Protein AF-A0AAU7ZY68-F1 (afdb_monomer)

Solvent-accessible surface area (backbone atoms only — not comparable to full-atom values): 9887 Å² total; per-residue (Å²): 133,91,45,73,67,53,41,47,76,74,66,54,53,72,70,48,56,54,51,44,53,64,69,71,56,87,69,102,63,95,77,90,77,64,68,63,59,57,52,51,48,48,51,59,56,42,60,72,71,47,72,61,76,90,85,64,90,47,75,32,42,33,38,43,77,62,88,74,82,52,79,30,73,41,67,33,38,93,90,42,72,44,81,43,76,61,64,54,65,46,72,42,44,50,87,46,53,43,76,78,80,62,91,93,64,99,49,41,22,66,91,42,68,40,73,46,86,79,67,26,33,36,35,57,77,49,74,45,73,38,82,94,71,82,42,78,59,42,37,35,29,42,75,79,45,69,85,71,89,77,87,78,84,72,79,131

Structure (mmCIF, N/CA/C/O backbone):
data_AF-A0AAU7ZY68-F1
#
_entry.id   AF-A0AAU7ZY68-F1
#
loop_
_atom_site.group_PDB
_atom_site.id
_atom_site.type_symbol
_atom_site.label_atom_id
_atom_site.label_alt_id
_atom_site.label_comp_id
_atom_site.label_asym_id
_atom_site.label_entity_id
_atom_site.label_seq_id
_atom_site.pdbx_PDB_ins_code
_atom_site.Cartn_x
_atom_site.Cartn_y
_atom_site.Cartn_z
_atom_site.occupancy
_atom_site.B_iso_or_equiv
_atom_site.auth_seq_id
_atom_site.auth_comp_id
_atom_site.auth_asym_id
_atom_site.auth_atom_id
_atom_site.pdbx_PDB_model_num
ATOM 1 N N . MET A 1 1 ? -6.352 -3.491 -27.399 1.00 68.00 1 MET A N 1
ATOM 2 C CA . MET A 1 1 ? -5.620 -3.027 -28.598 1.00 68.00 1 MET A CA 1
ATOM 3 C C . MET A 1 1 ? -4.204 -2.579 -28.240 1.00 68.00 1 MET A C 1
ATOM 5 O O . MET A 1 1 ? -3.992 -2.153 -27.104 1.00 68.00 1 MET A O 1
ATOM 9 N N . LEU A 1 2 ? -3.262 -2.723 -29.181 1.00 83.62 2 LEU A N 1
ATOM 10 C CA . LEU A 1 2 ? -1.820 -2.446 -29.043 1.00 83.62 2 LEU A CA 1
ATOM 11 C C . LEU A 1 2 ? -1.364 -1.326 -30.003 1.00 83.62 2 LEU A C 1
ATOM 13 O O . LEU A 1 2 ? -0.359 -1.448 -30.690 1.00 83.62 2 LEU A O 1
ATOM 17 N N . THR A 1 3 ? -2.106 -0.220 -30.070 1.00 93.31 3 THR A N 1
ATOM 18 C CA . THR A 1 3 ? -1.683 0.977 -30.820 1.00 93.31 3 THR A CA 1
ATOM 19 C C . THR A 1 3 ? -0.851 1.912 -29.947 1.00 93.31 3 THR A C 1
ATOM 21 O O . THR A 1 3 ? -1.020 1.939 -28.724 1.00 93.31 3 THR A O 1
ATOM 24 N N . ILE A 1 4 ? -0.001 2.743 -30.559 1.00 90.44 4 ILE A N 1
ATOM 25 C CA . ILE A 1 4 ? 0.825 3.737 -29.845 1.00 90.44 4 ILE A CA 1
ATOM 26 C C . ILE A 1 4 ? -0.048 4.677 -28.998 1.00 90.44 4 ILE A C 1
ATOM 28 O O . ILE A 1 4 ? 0.265 4.934 -27.835 1.00 90.44 4 ILE A O 1
ATOM 32 N N . ILE A 1 5 ? -1.188 5.116 -29.540 1.00 92.88 5 ILE A N 1
ATOM 33 C CA . ILE A 1 5 ? -2.166 5.953 -28.828 1.00 92.88 5 ILE A CA 1
ATOM 34 C C . ILE A 1 5 ? -2.705 5.218 -27.594 1.00 92.88 5 ILE A C 1
ATOM 36 O O . ILE A 1 5 ? -2.703 5.767 -26.493 1.00 92.88 5 ILE A O 1
ATOM 40 N N . SER A 1 6 ? -3.096 3.947 -27.739 1.00 93.00 6 SER A N 1
ATOM 41 C CA . SER A 1 6 ? -3.606 3.157 -26.612 1.00 93.00 6 SER A CA 1
ATOM 42 C C . SER A 1 6 ? -2.558 2.945 -25.513 1.00 93.00 6 SER A C 1
ATOM 44 O O . SER A 1 6 ? -2.894 2.957 -24.330 1.00 93.00 6 SER A O 1
ATOM 46 N N . LEU A 1 7 ? -1.280 2.796 -25.880 1.00 91.31 7 LEU A N 1
ATOM 47 C CA . LEU A 1 7 ? -0.177 2.681 -24.925 1.00 91.31 7 LEU A CA 1
ATOM 48 C C . LEU A 1 7 ? 0.051 4.006 -24.190 1.00 91.31 7 LEU A C 1
ATOM 50 O O . LEU A 1 7 ? 0.224 4.008 -22.972 1.00 91.31 7 LEU A O 1
ATOM 54 N N . LYS A 1 8 ? -0.039 5.140 -24.888 1.00 90.00 8 LYS A N 1
ATOM 55 C CA . LYS A 1 8 ? 0.022 6.461 -24.252 1.00 90.00 8 LYS A CA 1
ATOM 56 C C . LYS A 1 8 ? -1.124 6.651 -23.251 1.00 90.00 8 LYS A C 1
ATOM 58 O O . LYS A 1 8 ? -0.861 7.030 -22.113 1.00 90.00 8 LYS A O 1
ATOM 63 N N . ASN A 1 9 ? -2.357 6.296 -23.622 1.00 91.75 9 ASN A N 1
ATOM 64 C CA . ASN A 1 9 ? -3.531 6.405 -22.743 1.00 91.75 9 ASN A CA 1
ATOM 65 C C . ASN A 1 9 ? -3.449 5.475 -21.519 1.00 91.75 9 ASN A C 1
ATOM 67 O O . ASN A 1 9 ? -3.928 5.820 -20.446 1.00 91.75 9 ASN A O 1
ATOM 71 N N . LYS A 1 10 ? -2.773 4.326 -21.642 1.00 88.88 10 LYS A N 1
ATOM 72 C CA . LYS A 1 10 ? -2.454 3.426 -20.516 1.00 88.88 10 LYS A CA 1
ATOM 73 C C . LYS A 1 10 ? -1.318 3.938 -19.612 1.00 88.88 10 LYS A C 1
ATOM 75 O O . LYS A 1 10 ? -0.958 3.280 -18.637 1.00 88.88 10 LYS A O 1
ATOM 80 N N . GLY A 1 11 ? -0.714 5.083 -19.932 1.00 88.88 11 GLY A N 1
ATOM 81 C CA . GLY A 1 11 ? 0.357 5.694 -19.146 1.00 88.88 11 GLY A CA 1
ATOM 82 C C . GLY A 1 11 ? 1.762 5.173 -19.461 1.00 88.88 11 GLY A C 1
ATOM 83 O O . GLY A 1 11 ? 2.674 5.356 -18.653 1.00 88.88 11 GLY A O 1
ATOM 84 N N . TYR A 1 12 ? 1.982 4.515 -20.607 1.00 90.38 12 TYR A N 1
ATOM 85 C CA . TYR A 1 12 ? 3.338 4.139 -21.020 1.00 90.38 12 TYR A CA 1
ATOM 86 C C . TYR A 1 12 ? 4.127 5.388 -21.431 1.00 90.38 12 TYR A C 1
ATOM 88 O O . TYR A 1 12 ? 3.775 6.094 -22.374 1.00 90.38 12 TYR A O 1
ATOM 96 N N . SER A 1 13 ? 5.237 5.651 -20.739 1.00 89.81 13 SER A N 1
ATOM 97 C CA . SER A 1 13 ? 6.170 6.714 -21.128 1.00 89.81 13 SER A CA 1
ATOM 98 C C . SER A 1 13 ? 7.007 6.324 -22.354 1.00 89.81 13 SER A C 1
ATOM 100 O O . SER A 1 13 ? 7.395 5.164 -22.506 1.00 89.81 13 SER A O 1
ATOM 102 N N . LYS A 1 14 ? 7.374 7.314 -23.180 1.00 91.19 14 LYS A N 1
ATOM 103 C CA . LYS A 1 14 ? 8.240 7.142 -24.366 1.00 91.19 14 LYS A CA 1
ATOM 104 C C . LYS A 1 14 ? 9.550 6.403 -24.038 1.00 91.19 14 LYS A C 1
ATOM 106 O O . LYS A 1 14 ? 9.983 5.532 -24.786 1.00 91.19 14 LYS A O 1
ATOM 111 N N . ASN A 1 15 ? 10.128 6.660 -22.862 1.00 91.19 15 ASN A N 1
ATOM 112 C CA . ASN A 1 15 ? 11.365 6.009 -22.416 1.00 91.19 15 ASN A CA 1
ATOM 113 C C . ASN A 1 15 ? 11.217 4.492 -22.213 1.00 91.19 15 ASN A C 1
ATOM 115 O O . ASN A 1 15 ? 12.204 3.774 -22.343 1.00 91.19 15 ASN A O 1
ATOM 119 N N . ILE A 1 16 ? 10.020 3.993 -21.882 1.00 92.94 16 ILE A N 1
ATOM 120 C CA . ILE A 1 16 ? 9.771 2.551 -21.710 1.00 92.94 16 ILE A CA 1
ATOM 121 C C . ILE A 1 16 ? 9.812 1.853 -23.068 1.00 92.94 16 ILE A C 1
ATOM 123 O O . ILE A 1 16 ? 10.443 0.808 -23.184 1.00 92.94 16 ILE A O 1
ATOM 127 N N . LEU A 1 17 ? 9.206 2.458 -24.094 1.00 90.75 17 LEU A N 1
ATOM 128 C CA . LEU A 1 17 ? 9.198 1.935 -25.462 1.00 90.75 17 LEU A CA 1
ATOM 129 C C . LEU A 1 17 ? 10.615 1.856 -26.037 1.00 90.75 17 LEU A C 1
ATOM 131 O O . LEU A 1 17 ? 11.014 0.813 -26.542 1.00 90.75 17 LEU A O 1
ATOM 135 N N . PHE A 1 18 ? 11.423 2.905 -25.870 1.00 91.62 18 PHE A N 1
ATOM 136 C CA . PHE A 1 18 ? 12.820 2.852 -26.308 1.00 91.62 18 PHE A CA 1
ATOM 137 C C . PHE A 1 18 ? 13.650 1.829 -25.539 1.00 91.62 18 PHE A C 1
ATOM 139 O O . PHE A 1 18 ? 14.477 1.146 -26.136 1.00 91.62 18 PHE A O 1
ATOM 146 N N . LYS A 1 19 ? 13.441 1.695 -24.224 1.00 92.38 19 LYS A N 1
ATOM 147 C CA . LYS A 1 19 ? 14.106 0.647 -23.436 1.00 92.38 19 LYS A CA 1
ATOM 148 C C . LYS A 1 19 ? 13.702 -0.749 -23.897 1.00 92.38 19 LYS A C 1
ATOM 150 O O . LYS A 1 19 ? 14.552 -1.626 -23.933 1.00 92.38 19 LYS A O 1
ATOM 155 N N . PHE A 1 20 ? 12.441 -0.936 -24.270 1.00 92.00 20 PHE A N 1
ATOM 156 C CA . PHE A 1 20 ? 11.943 -2.196 -24.807 1.00 92.00 20 PHE A CA 1
ATOM 157 C C . PHE A 1 20 ? 12.619 -2.541 -26.136 1.00 92.00 20 PHE A C 1
ATOM 159 O O . PHE A 1 20 ? 13.190 -3.620 -26.245 1.00 92.00 20 PHE A O 1
ATOM 166 N N . ILE A 1 21 ? 12.667 -1.599 -27.086 1.00 90.44 21 ILE A N 1
ATOM 167 C CA . ILE A 1 21 ? 13.361 -1.782 -28.374 1.00 90.44 21 ILE A CA 1
ATOM 168 C C . ILE A 1 21 ? 14.846 -2.108 -28.153 1.00 90.44 21 ILE A C 1
ATOM 170 O O . ILE A 1 21 ? 15.363 -3.060 -28.729 1.00 90.44 21 ILE A O 1
ATOM 174 N N . LYS A 1 22 ? 15.523 -1.378 -27.254 1.00 91.19 22 LYS A N 1
ATOM 175 C CA . LYS A 1 22 ? 16.927 -1.646 -26.899 1.00 91.19 22 LYS A CA 1
ATOM 176 C C . LYS A 1 22 ? 17.138 -3.029 -26.276 1.00 91.19 22 LYS A C 1
ATOM 178 O O . LYS A 1 22 ? 18.187 -3.619 -26.487 1.00 91.19 22 LYS A O 1
ATOM 183 N N . GLN A 1 23 ? 16.178 -3.526 -25.495 1.00 90.06 23 GLN A N 1
ATOM 184 C CA . GLN A 1 23 ? 16.296 -4.810 -24.804 1.00 90.06 23 GLN A CA 1
ATOM 185 C C . GLN A 1 23 ? 16.013 -6.010 -25.716 1.00 90.06 23 GLN A C 1
ATOM 187 O O . GLN A 1 23 ? 16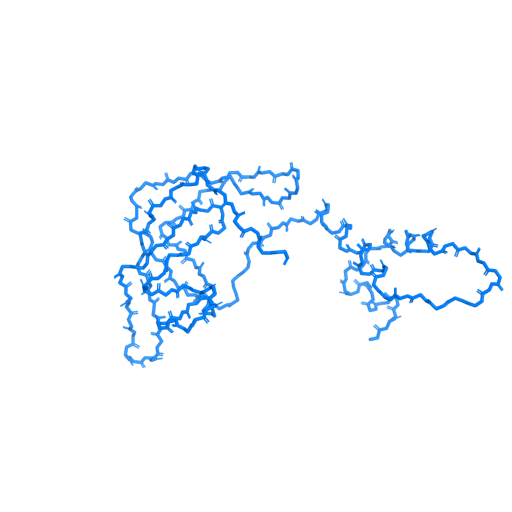.609 -7.062 -25.519 1.00 90.06 23 GLN A O 1
ATOM 192 N N . ILE A 1 24 ? 15.111 -5.866 -26.689 1.00 90.31 24 ILE A N 1
ATOM 193 C CA . ILE A 1 24 ? 14.854 -6.904 -27.698 1.00 90.31 24 ILE A CA 1
ATOM 194 C C . ILE A 1 24 ? 16.082 -7.087 -28.597 1.00 90.31 24 ILE A C 1
ATOM 196 O O . ILE A 1 24 ? 16.409 -8.210 -28.971 1.00 90.31 24 ILE A O 1
ATOM 200 N N . GLY A 1 25 ? 16.763 -5.982 -28.915 1.00 85.88 25 GLY A N 1
ATOM 201 C CA . GLY A 1 25 ? 17.836 -5.972 -29.900 1.00 85.88 25 GLY A CA 1
ATOM 202 C C . GLY A 1 25 ? 17.304 -6.121 -31.327 1.00 85.88 25 GLY A C 1
ATOM 203 O O . GLY A 1 25 ? 16.110 -6.304 -31.558 1.00 85.88 25 GLY A O 1
ATOM 204 N N . PHE A 1 26 ? 18.200 -6.022 -32.304 1.00 85.38 26 PHE A N 1
ATOM 205 C CA . PHE A 1 26 ? 17.872 -6.264 -33.706 1.00 85.38 26 PHE A CA 1
ATOM 206 C C . PHE A 1 26 ? 18.548 -7.552 -34.163 1.00 85.38 26 PHE A C 1
ATOM 208 O O . PHE A 1 26 ? 19.745 -7.739 -33.964 1.00 85.38 26 PHE A O 1
ATOM 215 N N . SER A 1 27 ? 17.776 -8.443 -34.779 1.00 86.81 27 SER A N 1
ATOM 216 C CA . SER A 1 27 ? 18.285 -9.669 -35.389 1.00 86.81 27 SER A CA 1
ATOM 217 C C . SER A 1 27 ? 17.564 -9.909 -36.712 1.00 86.81 27 SER A C 1
ATOM 219 O O . SER A 1 27 ? 16.412 -9.511 -36.863 1.00 86.81 27 SER A O 1
ATOM 221 N N . LYS A 1 28 ? 18.222 -10.575 -37.665 1.00 91.75 28 LYS A N 1
ATOM 222 C CA . LYS A 1 28 ? 17.618 -10.952 -38.957 1.00 91.75 28 LYS A CA 1
ATOM 223 C C . LYS A 1 28 ? 16.673 -12.163 -38.853 1.00 91.75 28 LYS A C 1
ATOM 225 O O . LYS A 1 28 ? 16.250 -12.696 -39.870 1.00 91.75 28 LYS A O 1
ATOM 230 N N . ARG A 1 29 ? 16.399 -12.648 -37.637 1.00 90.62 29 ARG A N 1
ATOM 231 C CA 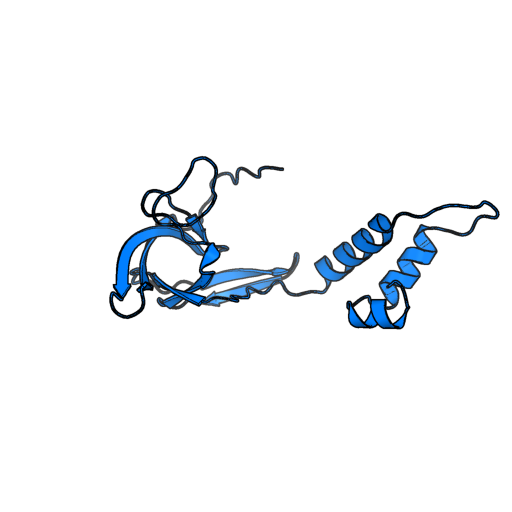. ARG A 1 29 ? 15.572 -13.831 -37.373 1.00 90.62 29 ARG A CA 1
ATOM 232 C C . ARG A 1 29 ? 14.190 -13.400 -36.899 1.00 90.62 29 ARG A C 1
ATOM 234 O O . ARG A 1 29 ? 14.058 -12.415 -36.175 1.00 90.62 29 ARG A O 1
ATOM 241 N N . ASN A 1 30 ? 13.179 -14.186 -37.249 1.00 87.81 30 ASN A N 1
ATOM 242 C CA . ASN A 1 30 ? 11.826 -13.983 -36.748 1.00 87.81 30 ASN A CA 1
ATOM 243 C C . ASN A 1 30 ? 11.770 -14.385 -35.271 1.00 87.81 30 ASN A C 1
ATOM 245 O O . ASN A 1 30 ? 12.065 -15.526 -34.919 1.00 87.81 30 ASN A O 1
ATOM 249 N N . VAL A 1 31 ? 11.407 -13.436 -34.408 1.00 86.06 31 VAL A N 1
ATOM 250 C CA . VAL A 1 31 ? 11.307 -13.646 -32.962 1.00 86.06 31 VAL A CA 1
ATOM 251 C C . VAL A 1 31 ? 9.961 -13.129 -32.478 1.00 86.06 31 VAL A C 1
ATOM 253 O O . VAL A 1 31 ? 9.633 -11.956 -32.653 1.00 86.06 31 VAL A O 1
ATOM 256 N N . ASN A 1 32 ? 9.206 -13.996 -31.809 1.00 89.38 32 ASN A N 1
ATOM 257 C CA . ASN A 1 32 ? 7.982 -13.606 -31.121 1.00 89.38 32 ASN A CA 1
ATOM 258 C C . ASN A 1 32 ? 8.319 -13.169 -29.696 1.00 89.38 32 ASN A C 1
ATOM 260 O O . ASN A 1 32 ? 8.929 -13.912 -28.928 1.00 89.38 32 ASN A O 1
ATOM 264 N N . ILE A 1 33 ? 7.922 -11.948 -29.338 1.00 88.12 33 ILE A N 1
ATOM 265 C CA . ILE A 1 33 ? 8.265 -11.346 -28.048 1.00 88.12 33 ILE A CA 1
ATOM 266 C C . ILE A 1 33 ? 7.026 -11.293 -27.165 1.00 88.12 33 ILE A C 1
ATOM 268 O O . ILE A 1 33 ? 5.999 -10.718 -27.524 1.00 88.12 33 ILE A O 1
ATOM 272 N N . ASN A 1 34 ? 7.153 -11.843 -25.961 1.00 89.94 34 ASN A N 1
ATOM 273 C CA . ASN A 1 34 ? 6.071 -11.843 -24.990 1.00 89.94 34 ASN A CA 1
ATOM 274 C C . ASN A 1 34 ? 5.816 -10.442 -24.413 1.00 89.94 34 ASN A C 1
ATOM 276 O O . ASN A 1 34 ? 6.728 -9.740 -23.969 1.00 89.94 34 ASN A O 1
ATOM 280 N N . LEU A 1 35 ? 4.534 -10.088 -24.289 1.00 89.44 35 LEU A N 1
ATOM 281 C CA . LEU A 1 35 ? 4.053 -8.861 -23.631 1.00 89.44 35 LEU A CA 1
ATOM 282 C C . LEU A 1 35 ? 4.528 -8.711 -22.175 1.00 89.44 35 LEU A C 1
ATOM 284 O O . LEU A 1 35 ? 4.545 -7.603 -21.632 1.00 89.44 35 LEU A O 1
ATOM 288 N N . SER A 1 36 ? 4.939 -9.807 -21.536 1.00 91.44 36 SER A N 1
ATOM 289 C CA . SER A 1 36 ? 5.509 -9.809 -20.188 1.00 91.44 36 SER A CA 1
ATOM 290 C C . SER A 1 36 ? 6.754 -8.922 -20.074 1.00 91.44 36 SER A C 1
ATOM 292 O O . SER A 1 36 ? 6.891 -8.209 -19.080 1.00 91.44 36 SER A O 1
ATOM 294 N N . LEU A 1 37 ? 7.616 -8.881 -21.098 1.00 91.00 37 LEU A N 1
ATOM 295 C CA . LEU A 1 37 ? 8.804 -8.018 -21.129 1.00 91.00 37 LEU A CA 1
ATOM 296 C C . LEU A 1 37 ? 8.425 -6.536 -21.046 1.00 91.00 37 LEU A C 1
ATOM 298 O O . LEU A 1 37 ? 8.940 -5.803 -20.196 1.00 91.00 37 LEU A O 1
ATOM 302 N N . LEU A 1 38 ? 7.468 -6.113 -21.874 1.00 91.31 38 LEU A N 1
ATOM 303 C CA . LEU A 1 38 ? 6.975 -4.737 -21.893 1.00 91.31 38 LEU A CA 1
ATOM 304 C C . LEU A 1 38 ? 6.326 -4.361 -20.550 1.00 91.31 38 LEU A C 1
ATOM 306 O O . LEU A 1 38 ? 6.597 -3.292 -19.998 1.00 91.31 38 LEU A O 1
ATOM 310 N N . ASN A 1 39 ? 5.519 -5.262 -19.983 1.00 91.31 39 ASN A N 1
ATOM 311 C CA . ASN A 1 39 ? 4.872 -5.060 -18.685 1.00 91.31 39 ASN A CA 1
ATOM 312 C C . ASN A 1 39 ? 5.882 -4.963 -17.536 1.00 91.31 39 ASN A C 1
ATOM 314 O O . ASN A 1 39 ? 5.717 -4.146 -16.628 1.00 91.31 39 ASN A O 1
ATOM 318 N N . ASN A 1 40 ? 6.951 -5.755 -17.578 1.00 93.06 40 ASN A N 1
ATOM 319 C CA . ASN A 1 40 ? 8.003 -5.718 -16.568 1.00 93.06 40 ASN A CA 1
ATOM 320 C C . ASN A 1 40 ? 8.785 -4.401 -16.618 1.00 93.06 40 ASN A C 1
ATOM 322 O O . ASN A 1 40 ? 9.050 -3.804 -15.572 1.00 93.06 40 ASN A O 1
ATOM 326 N N . LEU A 1 41 ? 9.111 -3.905 -17.815 1.00 91.88 41 LEU A N 1
ATOM 327 C CA . LEU A 1 41 ? 9.738 -2.592 -17.983 1.00 91.88 41 LEU A CA 1
ATOM 328 C C . LEU A 1 41 ? 8.836 -1.455 -17.493 1.00 91.88 41 LEU A C 1
ATOM 330 O O . LEU A 1 41 ? 9.308 -0.542 -16.809 1.00 91.88 41 LEU A O 1
ATOM 334 N N . TYR A 1 42 ? 7.539 -1.538 -17.791 1.00 92.12 42 TYR A N 1
ATOM 335 C CA . TYR A 1 42 ? 6.542 -0.588 -17.310 1.00 92.12 42 TYR A CA 1
ATOM 336 C C . TYR A 1 42 ? 6.500 -0.545 -15.779 1.00 92.12 42 TYR A C 1
ATOM 338 O O . TYR A 1 42 ? 6.752 0.516 -15.199 1.00 92.12 42 TYR A O 1
ATOM 346 N N . LYS A 1 43 ? 6.325 -1.700 -15.120 1.00 90.00 43 LYS A N 1
ATOM 347 C CA . LYS A 1 43 ? 6.333 -1.821 -13.651 1.00 90.00 43 LYS A CA 1
ATOM 348 C C . LYS A 1 43 ? 7.605 -1.241 -13.033 1.00 90.00 43 LYS A C 1
ATOM 350 O O . LYS A 1 43 ? 7.517 -0.398 -12.149 1.00 90.00 43 LYS A O 1
ATOM 355 N N . LYS A 1 44 ? 8.786 -1.608 -13.548 1.00 89.38 44 LYS A N 1
ATOM 356 C CA . LYS A 1 44 ? 10.078 -1.093 -13.051 1.00 89.38 44 LYS A CA 1
ATOM 357 C C . LYS A 1 44 ? 10.177 0.431 -13.143 1.00 89.38 44 LYS A C 1
ATOM 359 O O . LYS A 1 44 ? 10.703 1.069 -12.236 1.00 89.38 44 LYS A O 1
ATOM 364 N N . SER A 1 45 ? 9.695 1.021 -14.236 1.00 89.56 45 SER A N 1
ATOM 365 C CA . SER A 1 45 ? 9.761 2.473 -14.434 1.00 89.56 45 SER A CA 1
ATOM 366 C C . SER A 1 45 ? 8.828 3.249 -13.49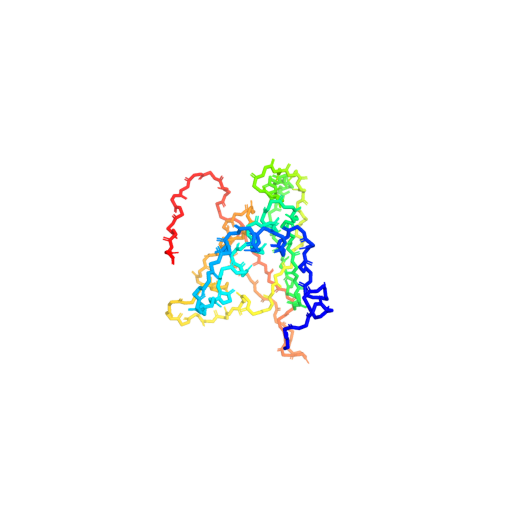5 1.00 89.56 45 SER A C 1
ATOM 368 O O . SER A 1 45 ? 9.199 4.311 -12.993 1.00 89.56 45 SER A O 1
ATOM 370 N N . ILE A 1 46 ? 7.644 2.695 -13.231 1.00 87.44 46 ILE A N 1
ATOM 371 C CA . ILE A 1 46 ? 6.610 3.271 -12.365 1.00 87.44 46 ILE A CA 1
ATOM 372 C C . ILE A 1 46 ? 6.993 3.136 -10.908 1.00 87.44 46 ILE A C 1
ATOM 374 O O . ILE A 1 46 ? 6.892 4.106 -10.170 1.00 87.44 46 ILE A O 1
ATOM 378 N N . ASP A 1 47 ? 7.534 1.988 -10.517 1.00 85.69 47 ASP A N 1
ATOM 379 C CA . ASP A 1 47 ? 8.049 1.737 -9.174 1.00 85.69 47 ASP A CA 1
ATOM 380 C C . ASP A 1 47 ? 9.038 2.802 -8.690 1.00 85.69 47 ASP A C 1
ATOM 382 O O . ASP A 1 47 ? 9.164 3.023 -7.491 1.00 85.69 47 ASP A O 1
ATOM 386 N N . ILE A 1 48 ? 9.791 3.413 -9.606 1.00 84.38 48 ILE A N 1
ATOM 387 C CA . ILE A 1 48 ? 10.801 4.425 -9.282 1.00 84.38 48 ILE A CA 1
ATOM 388 C C . ILE A 1 48 ? 10.184 5.824 -9.259 1.00 84.38 48 ILE A C 1
ATOM 390 O O . ILE A 1 48 ? 10.552 6.638 -8.416 1.00 84.38 48 ILE A O 1
ATOM 394 N N . LYS A 1 49 ? 9.258 6.126 -10.173 1.00 83.25 49 LYS A N 1
ATOM 395 C CA . LYS A 1 49 ? 8.715 7.481 -10.352 1.00 83.25 49 LYS A CA 1
ATOM 396 C C . LYS A 1 49 ? 7.458 7.746 -9.528 1.00 83.25 49 LYS A C 1
ATOM 398 O O . LYS A 1 49 ? 7.289 8.847 -9.012 1.00 83.25 49 LYS A O 1
ATOM 403 N N . CYS A 1 50 ? 6.570 6.765 -9.430 1.00 85.12 50 CYS A N 1
ATOM 404 C CA . CYS A 1 50 ? 5.235 6.956 -8.890 1.00 85.12 50 CYS A CA 1
ATOM 405 C C . CYS A 1 50 ? 5.224 6.960 -7.363 1.00 85.12 50 CYS A C 1
ATOM 407 O O . CYS A 1 50 ? 5.960 6.245 -6.684 1.00 85.12 50 CYS A O 1
ATOM 409 N N . LEU A 1 51 ? 4.340 7.798 -6.831 1.00 84.62 51 LEU A N 1
ATOM 410 C CA . LEU A 1 51 ? 4.051 7.880 -5.413 1.00 84.62 51 LEU A CA 1
ATOM 411 C C . LEU A 1 51 ? 2.995 6.822 -5.074 1.00 84.62 51 LEU A C 1
ATOM 413 O O . LEU A 1 51 ? 1.932 6.770 -5.685 1.00 84.62 51 LEU A O 1
ATOM 417 N N . ILE A 1 52 ? 3.283 5.985 -4.086 1.00 80.81 52 ILE A N 1
ATOM 418 C CA . ILE A 1 52 ? 2.321 5.062 -3.496 1.00 80.81 52 ILE A CA 1
ATOM 419 C C . ILE A 1 52 ? 1.315 5.911 -2.729 1.00 80.81 52 ILE A C 1
ATOM 421 O O . ILE A 1 52 ? 1.665 6.573 -1.753 1.00 80.81 52 ILE A O 1
ATOM 425 N N . VAL A 1 53 ? 0.066 5.870 -3.167 1.00 82.38 53 VAL A N 1
ATOM 426 C CA . VAL A 1 53 ? -1.071 6.492 -2.491 1.00 82.38 53 VAL A CA 1
ATOM 427 C C . VAL A 1 53 ? -2.047 5.407 -2.046 1.00 82.38 53 VAL A C 1
ATOM 429 O O . VAL A 1 53 ? -2.036 4.291 -2.564 1.00 82.38 53 VAL A O 1
ATOM 432 N N . MET A 1 54 ? -2.858 5.706 -1.033 1.00 81.56 54 MET A N 1
ATOM 433 C CA . MET A 1 54 ? -3.959 4.837 -0.617 1.00 81.56 54 MET A CA 1
ATOM 434 C C . MET A 1 54 ? -5.261 5.450 -1.111 1.00 81.56 54 MET A C 1
ATOM 436 O O . MET A 1 54 ? -5.575 6.579 -0.745 1.00 81.56 54 MET A O 1
ATOM 440 N N . VAL A 1 55 ? -5.992 4.694 -1.922 1.00 84.69 55 VAL A N 1
ATOM 441 C CA . VAL A 1 55 ? -7.313 5.057 -2.437 1.00 84.69 55 VAL A CA 1
ATOM 442 C C . VAL A 1 55 ? -8.332 4.098 -1.833 1.00 84.69 55 VAL A C 1
ATOM 444 O O . VAL A 1 55 ? -8.016 2.935 -1.571 1.00 84.69 55 VAL A O 1
ATOM 447 N N . ILE A 1 56 ? -9.513 4.625 -1.526 1.00 85.75 56 ILE A N 1
ATOM 448 C CA . ILE A 1 56 ? -10.622 3.893 -0.922 1.00 85.75 56 ILE A CA 1
ATOM 449 C C . ILE A 1 56 ? -11.824 4.128 -1.825 1.00 85.75 56 ILE A C 1
ATOM 451 O O . ILE A 1 56 ? -12.307 5.257 -1.891 1.00 85.75 56 ILE A O 1
ATOM 455 N N . ASP A 1 57 ? -12.278 3.082 -2.505 1.00 85.94 57 ASP A N 1
ATOM 456 C CA . ASP A 1 57 ? -13.359 3.180 -3.490 1.00 85.94 57 ASP A CA 1
ATOM 457 C C . ASP A 1 57 ? -14.724 3.152 -2.790 1.00 85.94 57 ASP A C 1
ATOM 459 O O . ASP A 1 57 ? -15.573 4.013 -3.005 1.00 85.94 57 ASP A O 1
ATOM 463 N N . GLU A 1 58 ? -14.908 2.204 -1.863 1.00 86.44 58 GLU A N 1
ATOM 464 C CA . GLU A 1 58 ? -16.123 2.075 -1.055 1.00 86.44 58 GLU A CA 1
ATOM 465 C C . GLU A 1 58 ? -15.830 2.334 0.427 1.00 86.44 58 GLU A C 1
ATOM 467 O O . GLU A 1 58 ? -15.454 1.408 1.157 1.00 86.44 58 GLU A O 1
ATOM 472 N N . PRO A 1 59 ? -16.002 3.576 0.914 1.00 88.50 59 PRO A N 1
ATOM 473 C CA . PRO A 1 59 ? -15.576 3.945 2.254 1.00 88.50 59 PRO A CA 1
ATOM 474 C C . PRO A 1 59 ? -16.479 3.355 3.344 1.00 88.50 59 PRO A C 1
ATOM 476 O O . PRO A 1 59 ? -17.644 3.718 3.499 1.00 88.50 59 PRO A O 1
ATOM 479 N N . LEU A 1 60 ? -15.891 2.520 4.198 1.00 85.69 60 LEU A N 1
ATOM 480 C CA . LEU A 1 60 ? -16.418 2.134 5.505 1.00 85.69 60 LEU A CA 1
ATOM 481 C C . LEU A 1 60 ? -15.701 2.905 6.609 1.00 85.69 60 LEU A C 1
ATOM 483 O O . LEU A 1 60 ? -14.473 2.894 6.715 1.00 85.69 60 LEU A O 1
ATOM 487 N N . LYS A 1 61 ? -16.477 3.553 7.477 1.00 88.56 61 LYS A N 1
ATOM 488 C CA . LYS A 1 61 ? -15.944 4.406 8.540 1.00 88.56 61 LYS A CA 1
ATOM 489 C C . LYS A 1 61 ? -15.498 3.592 9.754 1.00 88.56 61 LYS A C 1
ATOM 491 O O . LYS A 1 61 ? -16.306 2.914 10.395 1.00 88.56 61 LYS A O 1
ATOM 496 N N . ILE A 1 62 ? -14.232 3.753 10.132 1.00 87.69 62 ILE A N 1
ATOM 497 C CA . ILE A 1 62 ? -13.642 3.200 11.353 1.00 87.69 62 ILE A CA 1
ATOM 498 C C . ILE A 1 62 ? -13.303 4.325 12.325 1.00 87.69 62 ILE A C 1
ATOM 500 O O . ILE A 1 62 ? -12.740 5.356 11.954 1.00 87.69 62 ILE A O 1
ATOM 504 N N . ILE A 1 63 ? -13.618 4.108 13.597 1.00 88.62 63 ILE A N 1
ATOM 505 C CA . ILE A 1 63 ? -13.239 4.985 14.699 1.00 88.62 63 ILE A CA 1
ATOM 506 C C . ILE A 1 63 ? -12.256 4.228 15.584 1.00 88.62 63 ILE A C 1
ATOM 508 O O . ILE A 1 63 ? -12.576 3.180 16.143 1.00 88.62 63 ILE A O 1
ATOM 512 N N . ILE A 1 64 ? -11.044 4.763 15.698 1.00 86.12 64 ILE A N 1
ATOM 513 C CA . ILE A 1 64 ? -10.023 4.245 16.600 1.00 86.12 64 ILE A CA 1
ATOM 514 C C . ILE A 1 64 ? -10.167 4.969 17.937 1.00 86.12 64 ILE A C 1
ATOM 516 O O . ILE A 1 64 ? -9.903 6.167 18.028 1.00 86.12 64 ILE A O 1
ATOM 520 N N . ASN A 1 65 ? -10.522 4.230 18.988 1.00 83.00 65 ASN A N 1
ATOM 521 C CA . ASN A 1 65 ? -10.734 4.775 20.337 1.00 83.00 65 ASN A CA 1
ATOM 522 C C . ASN A 1 65 ? -9.429 5.091 21.094 1.00 83.00 65 ASN A C 1
ATOM 524 O O . ASN A 1 65 ? -9.424 5.186 22.316 1.00 83.00 65 ASN A O 1
ATOM 528 N N . ASN A 1 66 ? -8.299 5.230 20.401 1.00 73.25 66 ASN A N 1
ATOM 529 C CA . ASN A 1 66 ? -7.032 5.519 21.061 1.00 73.25 66 ASN A CA 1
ATOM 530 C C . ASN A 1 66 ? -6.837 7.036 21.211 1.00 73.25 66 ASN A C 1
ATOM 532 O O . ASN A 1 66 ? -7.003 7.784 20.247 1.00 73.25 66 ASN A O 1
ATOM 536 N N . ASN A 1 67 ? -6.494 7.490 22.416 1.00 56.44 67 ASN A N 1
ATOM 537 C CA . ASN A 1 67 ? -6.432 8.915 22.759 1.00 56.44 67 ASN A CA 1
ATOM 538 C C . ASN A 1 67 ? -5.123 9.606 22.355 1.00 56.44 67 ASN A C 1
ATOM 540 O O . ASN A 1 67 ? -5.051 10.827 22.415 1.00 56.44 67 ASN A O 1
ATOM 544 N N . LYS A 1 68 ? -4.113 8.862 21.891 1.00 63.34 68 LYS A N 1
ATOM 545 C CA . LYS A 1 68 ? -2.816 9.435 21.503 1.00 63.34 68 LYS A CA 1
ATOM 546 C C . LYS A 1 68 ? -2.742 9.673 19.992 1.00 63.34 68 LYS A C 1
ATOM 548 O O . LYS A 1 68 ? -2.778 8.718 19.213 1.00 63.34 68 LYS A O 1
ATOM 553 N N . ILE A 1 69 ? -2.612 10.940 19.590 1.00 59.72 69 ILE A N 1
ATOM 554 C CA . ILE A 1 69 ? -2.246 11.339 18.223 1.00 59.72 69 ILE A CA 1
ATOM 555 C C . ILE A 1 69 ? -0.810 10.863 17.979 1.00 59.72 69 ILE A C 1
ATOM 557 O O . ILE A 1 69 ? 0.062 11.064 18.821 1.00 59.72 69 ILE A O 1
ATOM 561 N N . LYS A 1 70 ? -0.564 10.183 16.855 1.00 67.19 70 LYS A N 1
ATOM 562 C CA . LYS A 1 70 ? 0.766 9.664 16.512 1.00 67.19 70 LYS A CA 1
ATOM 563 C C . LYS A 1 70 ? 1.124 9.984 15.069 1.00 67.19 70 LYS A C 1
ATOM 565 O O . LYS A 1 70 ? 0.296 9.864 14.165 1.00 67.19 70 LYS A O 1
ATOM 570 N N . TYR A 1 71 ? 2.389 10.337 14.874 1.00 68.75 71 TYR A N 1
ATOM 571 C CA . TYR A 1 71 ? 2.999 10.442 13.559 1.00 68.75 71 TYR A CA 1
ATOM 572 C C . TYR A 1 71 ? 3.343 9.052 13.037 1.00 68.75 71 TYR A C 1
ATOM 574 O O . TYR A 1 71 ? 3.878 8.209 13.760 1.00 68.75 71 TYR A O 1
ATOM 582 N N . ILE A 1 72 ? 3.038 8.821 11.767 1.00 74.56 72 ILE A N 1
ATOM 583 C CA . ILE A 1 72 ? 3.391 7.606 11.050 1.00 74.56 72 ILE A CA 1
ATOM 584 C C . ILE A 1 72 ? 4.346 7.970 9.928 1.00 74.56 72 ILE A C 1
ATOM 586 O O . ILE A 1 72 ? 4.109 8.900 9.158 1.00 74.56 72 ILE A O 1
ATOM 590 N N . ASN A 1 73 ? 5.404 7.178 9.809 1.00 76.38 73 ASN A N 1
ATOM 591 C CA . ASN A 1 73 ? 6.301 7.213 8.668 1.00 76.38 73 ASN A CA 1
ATOM 592 C C . ASN A 1 73 ? 5.624 6.519 7.477 1.00 76.38 73 ASN A C 1
ATOM 594 O O . ASN A 1 73 ? 5.619 5.288 7.371 1.00 76.38 73 ASN A O 1
ATOM 598 N N . TYR A 1 74 ? 5.032 7.318 6.591 1.00 78.88 74 TYR A N 1
ATOM 599 C CA . TYR A 1 74 ? 4.409 6.855 5.363 1.00 78.88 74 TYR A CA 1
ATOM 600 C C . TYR A 1 74 ? 5.456 6.720 4.264 1.00 78.88 74 TYR A C 1
ATOM 602 O O . TYR A 1 74 ? 5.999 7.704 3.767 1.00 78.88 74 TYR A O 1
ATOM 610 N N . LYS A 1 75 ? 5.747 5.484 3.863 1.00 78.62 75 LYS A N 1
ATOM 611 C CA . LYS A 1 75 ? 6.623 5.209 2.723 1.00 78.62 75 LYS A CA 1
ATOM 612 C C . LYS A 1 75 ? 5.852 5.496 1.435 1.00 78.62 75 LYS A C 1
ATOM 614 O O . LYS A 1 75 ? 4.999 4.696 1.057 1.00 78.62 75 LYS A O 1
ATOM 619 N N . ILE A 1 76 ? 6.139 6.638 0.810 1.00 79.69 76 ILE A N 1
ATOM 620 C CA . ILE A 1 76 ? 5.513 7.046 -0.453 1.00 79.69 76 ILE A CA 1
ATOM 621 C C . ILE A 1 76 ? 6.221 6.376 -1.631 1.00 79.69 76 ILE A C 1
ATOM 623 O O . ILE A 1 76 ? 5.596 6.074 -2.632 1.00 79.69 76 ILE A O 1
ATOM 627 N N . ASN A 1 77 ? 7.519 6.098 -1.530 1.00 80.00 77 ASN A N 1
ATOM 628 C CA . ASN A 1 77 ? 8.249 5.390 -2.579 1.00 80.00 77 ASN A CA 1
ATOM 629 C C . ASN A 1 77 ? 9.429 4.606 -1.972 1.00 80.00 77 ASN A C 1
ATOM 631 O O . ASN A 1 77 ? 9.704 4.744 -0.777 1.00 80.00 77 ASN A O 1
ATOM 635 N N . LYS A 1 78 ? 10.151 3.794 -2.760 1.00 74.50 78 LYS A N 1
ATOM 636 C CA . LYS A 1 78 ? 11.366 3.070 -2.344 1.00 74.50 78 LYS A CA 1
ATOM 637 C C . LYS A 1 78 ? 12.340 3.976 -1.582 1.00 74.50 78 LYS A C 1
ATOM 639 O O . LYS A 1 78 ? 12.847 3.538 -0.553 1.00 74.50 78 LYS A O 1
ATOM 644 N N . HIS A 1 79 ? 12.467 5.237 -2.003 1.00 75.62 79 HIS A N 1
ATOM 645 C CA . HIS A 1 79 ? 13.443 6.203 -1.486 1.00 75.62 79 HIS A CA 1
ATOM 646 C C . HIS A 1 79 ? 12.861 7.340 -0.630 1.00 75.62 79 HIS A C 1
ATOM 648 O O . HIS A 1 79 ? 13.623 8.134 -0.092 1.00 75.62 79 HIS A O 1
ATOM 654 N N . LYS A 1 80 ? 11.529 7.471 -0.505 1.00 79.38 80 LYS A N 1
ATOM 655 C CA . LYS A 1 80 ? 10.904 8.626 0.170 1.00 79.38 80 LYS A CA 1
ATOM 656 C C . LYS A 1 80 ? 9.921 8.199 1.254 1.00 79.38 80 LYS A C 1
ATOM 658 O O . LYS A 1 80 ? 9.000 7.412 1.011 1.00 79.38 80 LYS A O 1
ATOM 663 N N . ILE A 1 81 ? 10.098 8.774 2.441 1.00 81.81 81 ILE A N 1
ATOM 664 C CA . ILE A 1 81 ?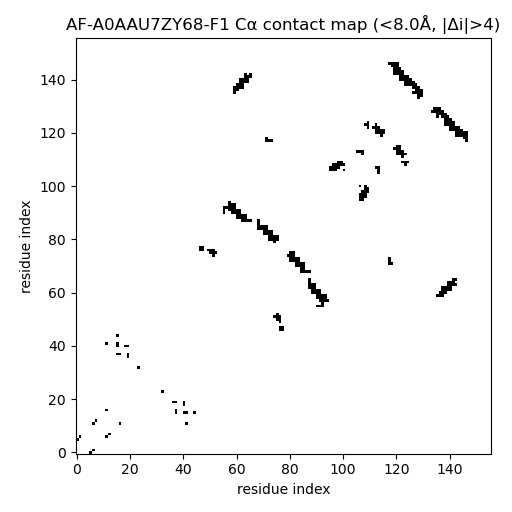 9.230 8.607 3.607 1.00 81.81 81 ILE A CA 1
ATOM 665 C C . ILE A 1 81 ? 8.693 9.988 3.989 1.00 81.81 81 ILE A C 1
ATOM 667 O O . ILE A 1 81 ? 9.462 10.933 4.126 1.00 81.81 81 ILE A O 1
ATOM 671 N N . LYS A 1 82 ? 7.378 10.107 4.170 1.00 80.81 82 LYS A N 1
ATOM 672 C CA . LYS A 1 82 ? 6.705 11.318 4.652 1.00 80.81 82 LYS A CA 1
ATOM 673 C C . LYS A 1 82 ? 6.079 11.039 6.007 1.00 80.81 82 LYS A C 1
ATOM 675 O O . LYS A 1 82 ? 5.443 10.006 6.192 1.00 80.81 82 LYS A O 1
ATOM 680 N N . LYS A 1 83 ? 6.228 11.9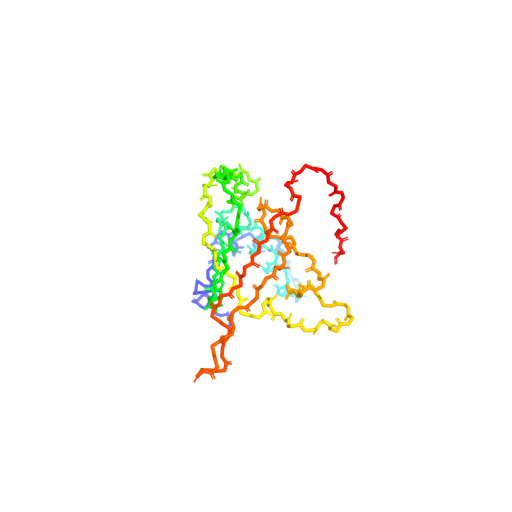62 6.952 1.00 79.75 83 LYS A N 1
ATOM 681 C CA . LYS A 1 83 ? 5.511 11.893 8.227 1.00 79.75 83 LYS A CA 1
ATOM 682 C C . LYS A 1 83 ? 4.068 12.344 8.003 1.00 79.75 83 LYS A C 1
ATOM 684 O O . LYS A 1 83 ? 3.835 13.438 7.499 1.00 79.75 83 LYS A O 1
ATOM 689 N N . ILE A 1 84 ? 3.109 11.490 8.345 1.00 76.06 84 ILE A N 1
ATOM 690 C CA . ILE A 1 84 ? 1.674 11.782 8.261 1.00 76.06 84 ILE A CA 1
ATOM 691 C C . ILE A 1 84 ? 1.069 11.552 9.644 1.00 76.06 84 ILE A C 1
ATOM 693 O O . ILE A 1 84 ? 1.321 10.524 10.273 1.00 76.06 84 ILE A O 1
ATOM 697 N N . PHE A 1 85 ? 0.274 12.503 10.127 1.00 73.50 85 PHE A N 1
ATOM 698 C CA . PHE A 1 85 ? -0.557 12.309 11.311 1.00 73.50 85 PHE A CA 1
ATOM 699 C C . PHE A 1 85 ? -1.883 11.675 10.887 1.00 73.50 85 PHE A C 1
ATOM 701 O O . PHE A 1 85 ? -2.484 12.075 9.890 1.00 73.50 85 PHE A O 1
ATOM 708 N N . TYR A 1 86 ? -2.353 10.677 11.631 1.00 74.88 86 TYR A N 1
ATOM 709 C CA . TYR A 1 86 ? -3.667 10.091 11.378 1.00 74.88 86 TYR A CA 1
ATOM 710 C C . TYR A 1 86 ? -4.680 10.574 12.413 1.00 74.88 86 TYR A C 1
ATOM 712 O O . TYR A 1 86 ? -4.379 10.723 13.598 1.00 74.88 86 TYR A O 1
ATOM 720 N N . LYS A 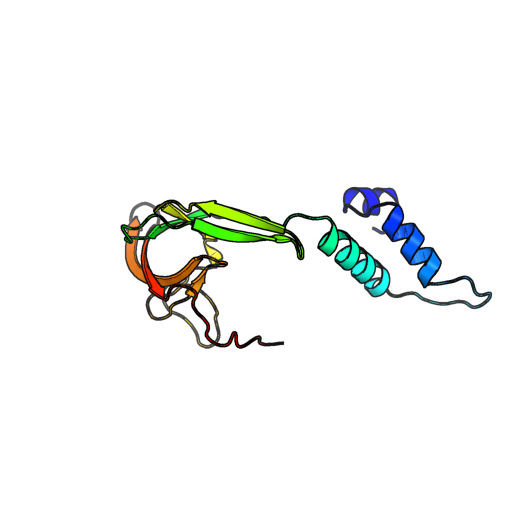1 87 ? -5.905 10.830 11.948 1.00 74.56 87 LYS A N 1
ATOM 721 C CA . LYS A 1 87 ? -7.030 11.214 12.805 1.00 74.56 87 LYS A CA 1
ATOM 722 C C . LYS A 1 87 ? -7.651 9.968 13.448 1.00 74.56 87 LYS A C 1
ATOM 724 O O . LYS A 1 87 ? -7.509 8.854 12.950 1.00 74.56 87 LYS A O 1
ATOM 729 N N . LYS A 1 88 ? -8.426 10.167 14.521 1.00 81.00 88 LYS A N 1
ATOM 730 C CA . LYS A 1 88 ? -9.234 9.105 15.163 1.00 81.00 88 LYS A CA 1
ATOM 731 C C . LYS A 1 88 ? -10.219 8.428 14.194 1.00 81.00 88 LYS A C 1
ATOM 733 O O . LYS A 1 88 ? -10.617 7.290 14.416 1.00 81.00 88 LYS A O 1
ATOM 738 N N . LYS A 1 89 ? -10.631 9.137 13.140 1.00 85.00 89 LYS A N 1
ATOM 739 C CA . LYS A 1 89 ? -11.555 8.663 12.103 1.00 85.00 89 LYS A CA 1
ATOM 740 C C . LYS A 1 89 ? -10.738 8.230 10.885 1.00 85.00 89 LYS A C 1
ATOM 742 O O . LYS A 1 89 ? -10.017 9.052 10.326 1.00 85.00 89 LYS A O 1
ATOM 747 N N . LEU A 1 90 ? -10.878 6.971 10.490 1.00 86.06 90 LEU A N 1
ATOM 748 C CA . LEU A 1 90 ? -10.272 6.390 9.296 1.00 86.06 90 LEU A CA 1
ATOM 749 C C . LEU A 1 90 ? -11.351 5.782 8.405 1.00 86.06 90 LEU A C 1
ATOM 751 O O . LEU A 1 90 ? -12.480 5.549 8.841 1.00 86.06 90 LEU A O 1
ATOM 755 N N . TY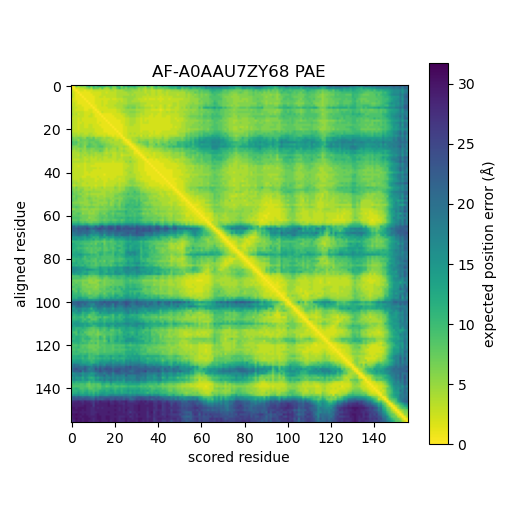R A 1 91 ? -10.968 5.498 7.170 1.00 87.56 91 TYR A N 1
ATOM 756 C CA . TYR A 1 91 ? -11.788 4.764 6.224 1.00 87.56 91 TYR A CA 1
ATOM 757 C C . TYR A 1 91 ? -11.042 3.502 5.788 1.00 87.56 91 TYR A C 1
ATOM 759 O O . TYR A 1 91 ? -9.811 3.498 5.717 1.00 87.56 91 TYR A O 1
ATOM 767 N N . ILE A 1 92 ? -11.793 2.437 5.535 1.00 87.50 92 ILE A N 1
ATOM 768 C CA . ILE A 1 92 ? -11.325 1.217 4.868 1.00 87.50 92 ILE A CA 1
ATOM 769 C C . ILE A 1 92 ? -12.267 0.898 3.715 1.00 87.50 92 ILE A C 1
ATOM 771 O O . ILE A 1 92 ? -13.381 1.421 3.684 1.00 87.50 92 ILE A O 1
ATOM 775 N N . ASN A 1 93 ? -11.858 0.012 2.814 1.00 85.94 93 ASN A N 1
ATOM 776 C CA . ASN A 1 93 ? -12.778 -0.500 1.811 1.00 85.94 93 ASN A CA 1
ATOM 777 C C . ASN A 1 93 ? -13.817 -1.417 2.453 1.00 85.94 93 ASN A C 1
ATOM 779 O O . ASN A 1 93 ? -13.509 -2.216 3.341 1.00 85.94 93 ASN A O 1
ATOM 783 N N . LYS A 1 94 ? -15.053 -1.341 1.962 1.00 84.62 94 LYS A N 1
ATOM 784 C CA . LYS A 1 94 ? -16.145 -2.200 2.422 1.00 84.62 94 LYS A CA 1
ATOM 785 C C . LYS A 1 94 ? -15.834 -3.687 2.268 1.00 84.62 94 LYS A C 1
ATOM 787 O O . LYS A 1 94 ? -16.096 -4.470 3.178 1.00 84.62 94 LYS A O 1
ATOM 792 N N . TYR A 1 95 ? -15.201 -4.051 1.156 1.00 83.19 95 TYR A N 1
ATOM 793 C CA . TYR A 1 95 ? -14.808 -5.424 0.838 1.00 83.19 95 TYR A CA 1
ATOM 794 C C . TYR A 1 95 ? -13.753 -6.016 1.777 1.00 83.19 95 TYR A C 1
ATOM 796 O O . TYR A 1 95 ? -13.625 -7.243 1.827 1.00 83.19 95 TYR A O 1
ATOM 804 N N . ASP A 1 96 ? -13.029 -5.182 2.531 1.00 84.00 96 ASP A N 1
ATOM 805 C CA . ASP A 1 96 ? -12.022 -5.628 3.497 1.00 84.00 96 ASP A CA 1
ATOM 806 C C . ASP A 1 96 ? -12.644 -6.096 4.819 1.00 84.00 96 ASP A C 1
ATOM 808 O O . ASP A 1 96 ? -11.932 -6.651 5.655 1.00 84.00 96 ASP A O 1
ATOM 812 N N . PHE A 1 97 ? -13.949 -5.897 5.030 1.00 83.69 97 PHE A N 1
ATOM 813 C CA . PHE A 1 97 ? -14.655 -6.274 6.253 1.00 83.69 97 PHE A CA 1
ATOM 814 C C . PHE A 1 97 ? -15.604 -7.462 6.037 1.00 83.69 97 PHE A C 1
ATOM 816 O O . PHE A 1 97 ? -16.377 -7.493 5.082 1.00 83.69 97 PHE A O 1
ATOM 823 N N . ILE A 1 98 ? -15.571 -8.429 6.958 1.00 82.69 98 ILE A N 1
ATOM 824 C CA . ILE A 1 98 ? -16.488 -9.574 7.018 1.00 82.69 98 ILE A CA 1
ATOM 825 C C . ILE A 1 98 ? -16.865 -9.832 8.480 1.00 82.69 98 ILE A C 1
ATOM 827 O O . ILE A 1 98 ? -16.012 -9.800 9.360 1.00 82.69 98 ILE A O 1
ATOM 831 N N . PHE A 1 99 ? -18.134 -10.152 8.738 1.00 76.88 99 PHE A N 1
ATOM 832 C CA . PHE A 1 99 ? -18.612 -10.515 10.075 1.00 76.88 99 PHE A CA 1
ATOM 833 C C . PHE A 1 99 ? -17.957 -11.795 10.601 1.00 76.88 99 PHE A C 1
ATOM 835 O O . PHE A 1 99 ? -17.118 -11.738 11.500 1.00 76.88 99 PHE A O 1
ATOM 842 N N . PHE A 1 100 ? -18.309 -12.931 9.994 1.00 74.56 100 PHE A N 1
ATOM 843 C CA . PHE A 1 100 ? -17.812 -14.252 10.351 1.00 74.56 100 PHE A CA 1
ATOM 844 C C . PHE A 1 100 ? -16.869 -14.750 9.270 1.00 74.56 100 PHE A C 1
ATOM 846 O O . PHE A 1 100 ? -17.206 -14.827 8.087 1.00 74.56 100 PHE A O 1
ATOM 853 N N . LYS A 1 101 ? -15.641 -15.045 9.675 1.00 68.38 101 LYS A N 1
ATOM 854 C CA . LYS A 1 101 ? -14.592 -15.444 8.751 1.00 68.38 101 LYS A CA 1
ATOM 855 C C . LYS A 1 101 ? -14.727 -16.928 8.382 1.00 68.38 101 LYS A C 1
ATOM 857 O O . LYS A 1 101 ? -14.784 -17.782 9.257 1.00 68.38 101 LYS A O 1
ATOM 862 N N . LYS A 1 102 ? -14.625 -17.240 7.084 1.00 69.50 102 LYS A N 1
ATOM 863 C CA . LYS A 1 102 ? -14.278 -18.588 6.592 1.00 69.50 102 LYS A CA 1
ATOM 864 C C . LYS A 1 102 ? -12.752 -18.795 6.653 1.00 69.50 102 LYS A C 1
ATOM 866 O O . LYS A 1 102 ? -11.989 -17.823 6.575 1.00 69.50 102 LYS A O 1
ATOM 871 N N . LYS A 1 103 ? -12.282 -20.039 6.827 1.00 67.94 103 LYS A N 1
ATOM 872 C CA . LYS A 1 103 ? -10.838 -20.367 6.885 1.00 67.94 103 LYS A CA 1
ATOM 873 C C . LYS A 1 103 ? -10.085 -19.704 5.700 1.00 67.94 103 LYS A C 1
ATOM 875 O O . LYS A 1 103 ? -10.639 -19.543 4.622 1.00 67.94 103 LYS A O 1
ATOM 880 N N . ASN A 1 104 ? -8.851 -19.246 5.937 1.00 72.06 104 ASN A N 1
ATOM 881 C CA . ASN A 1 104 ? -7.922 -18.637 4.953 1.00 72.06 104 ASN A CA 1
ATOM 882 C C . ASN A 1 104 ? -8.175 -17.202 4.424 1.00 72.06 104 ASN A C 1
ATOM 884 O O . ASN A 1 104 ? -7.381 -16.713 3.631 1.00 72.06 104 ASN A O 1
ATOM 888 N N . ILE A 1 105 ? -9.172 -16.448 4.907 1.00 72.75 105 ILE A N 1
ATOM 889 C CA . ILE A 1 105 ? -9.430 -15.082 4.377 1.00 72.75 105 ILE A CA 1
ATOM 890 C C . ILE A 1 105 ? -8.752 -13.957 5.190 1.00 72.75 105 ILE A C 1
ATOM 892 O O . ILE A 1 105 ? -9.055 -13.772 6.368 1.00 72.75 105 ILE A O 1
ATOM 896 N N . TYR A 1 106 ? -7.891 -13.130 4.593 1.00 73.56 106 TYR A N 1
ATOM 897 C CA . TYR A 1 106 ? -7.235 -11.989 5.267 1.00 73.56 106 TYR A CA 1
ATOM 898 C C . TYR A 1 106 ? -8.104 -10.713 5.295 1.00 73.56 106 TYR A C 1
ATOM 900 O O . TYR A 1 106 ? -7.726 -9.687 4.740 1.00 73.56 106 TYR A O 1
ATOM 908 N N . LYS A 1 107 ? -9.275 -10.775 5.943 1.00 80.62 107 LYS A N 1
ATOM 909 C CA . LYS A 1 107 ? -10.228 -9.653 6.080 1.00 80.62 107 LYS A CA 1
ATOM 910 C C . LYS A 1 107 ? -10.580 -9.355 7.537 1.00 80.62 107 LYS A C 1
ATOM 912 O O . LYS A 1 107 ? -10.407 -10.209 8.410 1.00 80.62 107 LYS A O 1
ATOM 917 N N . LEU A 1 108 ? -10.977 -8.110 7.796 1.00 81.44 108 LEU A N 1
ATOM 918 C CA . LEU A 1 108 ? -11.239 -7.578 9.126 1.00 81.44 108 LEU A CA 1
ATOM 919 C C . LEU A 1 108 ? -12.512 -8.241 9.642 1.00 81.44 108 LEU A C 1
ATOM 921 O O . LEU A 1 108 ? -13.552 -8.143 8.999 1.00 81.44 108 LEU A O 1
ATOM 925 N N . SER A 1 109 ? -12.408 -8.923 10.776 1.00 82.94 109 SER A N 1
ATOM 926 C CA . SER A 1 109 ? -13.492 -9.691 11.393 1.00 82.94 109 SER A CA 1
ATOM 927 C C . SER A 1 109 ? -13.387 -9.578 12.910 1.00 82.94 109 SER A C 1
ATOM 929 O O . SER A 1 109 ? -12.324 -9.231 13.428 1.00 82.94 109 SER A O 1
ATOM 931 N N . PHE A 1 110 ? -14.483 -9.828 13.627 1.00 81.19 110 PHE A N 1
ATOM 932 C CA . PHE A 1 110 ? -14.531 -9.704 15.086 1.00 81.19 110 PHE A CA 1
ATOM 933 C C . PHE A 1 110 ? -13.445 -10.526 15.795 1.00 81.19 110 PHE A C 1
ATOM 935 O O . PHE A 1 110 ? -12.799 -10.017 16.713 1.00 81.19 110 PHE A O 1
ATOM 942 N N . ASP A 1 111 ? -13.177 -11.738 15.309 1.00 77.25 111 ASP A N 1
ATOM 943 C CA . ASP A 1 111 ? -12.249 -12.664 15.967 1.00 77.25 111 ASP A CA 1
ATOM 944 C C . ASP A 1 111 ? -10.782 -12.427 15.602 1.00 77.25 111 ASP A C 1
ATOM 946 O O . ASP A 1 111 ? -9.878 -12.887 16.303 1.00 77.25 111 ASP A O 1
ATOM 950 N N . LYS A 1 112 ? -10.505 -11.725 14.492 1.00 77.31 112 LYS A N 1
ATOM 951 C CA . LYS A 1 112 ? -9.139 -11.578 13.973 1.00 77.31 112 LYS A CA 1
ATOM 952 C C . LYS A 1 112 ? -8.689 -10.137 13.859 1.00 77.31 112 LYS A C 1
ATOM 954 O O . LYS A 1 112 ? -9.340 -9.272 13.280 1.00 77.31 112 LYS A O 1
ATOM 959 N N . ASN A 1 113 ? -7.467 -9.928 14.329 1.00 82.31 113 ASN A N 1
ATOM 960 C CA . ASN A 1 113 ? -6.791 -8.654 14.217 1.00 82.31 113 ASN A CA 1
ATOM 961 C C . ASN A 1 113 ? -6.188 -8.501 12.820 1.00 82.31 113 ASN A C 1
ATOM 963 O O . ASN A 1 113 ? -5.605 -9.444 12.281 1.00 82.31 113 ASN A O 1
ATOM 967 N N . ILE A 1 114 ? -6.257 -7.292 12.268 1.00 83.62 114 ILE A N 1
ATOM 968 C CA . ILE A 1 114 ? -5.633 -6.965 10.984 1.00 83.62 114 ILE A CA 1
ATOM 969 C C . ILE A 1 114 ? -4.586 -5.889 11.145 1.00 83.62 114 ILE A C 1
ATOM 971 O O . ILE A 1 114 ? -4.715 -4.952 11.931 1.00 83.62 114 ILE A O 1
ATOM 975 N N . ARG A 1 115 ? -3.531 -6.026 10.349 1.00 83.56 115 ARG A N 1
ATOM 976 C CA . ARG A 1 115 ? -2.497 -5.021 10.205 1.00 83.56 115 ARG A CA 1
ATOM 977 C C . ARG A 1 115 ? -2.925 -3.978 9.173 1.00 83.56 115 ARG A C 1
ATOM 979 O O . ARG A 1 115 ? -2.904 -4.245 7.978 1.00 83.56 115 ARG A O 1
ATOM 986 N N . LEU A 1 116 ? -3.211 -2.762 9.629 1.00 81.38 116 LEU A N 1
ATOM 987 C CA . LEU A 1 116 ? -3.304 -1.609 8.739 1.00 81.38 116 LEU A CA 1
ATOM 988 C C . LEU A 1 116 ? -1.906 -1.212 8.257 1.00 81.38 116 LEU A C 1
ATOM 990 O O . LEU A 1 116 ? -0.925 -1.228 9.018 1.00 81.38 116 LEU A O 1
ATOM 994 N N . LYS A 1 117 ? -1.806 -0.840 6.977 1.00 78.38 117 LYS A N 1
ATOM 995 C CA . LYS A 1 117 ? -0.548 -0.398 6.369 1.00 78.38 117 LYS A CA 1
ATOM 996 C C . LYS A 1 117 ? 0.003 0.783 7.178 1.00 78.38 117 LYS A C 1
ATOM 998 O O . LYS A 1 117 ? -0.675 1.775 7.388 1.00 78.38 117 LYS A O 1
ATOM 1003 N N . GLN A 1 118 ? 1.229 0.620 7.683 1.00 74.25 118 GLN A N 1
ATOM 1004 C CA . GLN A 1 118 ? 2.008 1.597 8.468 1.00 74.25 118 GLN A CA 1
ATOM 1005 C C . GLN A 1 118 ? 1.445 2.043 9.841 1.00 74.25 118 GLN A C 1
ATOM 1007 O O . GLN A 1 118 ? 2.247 2.469 10.662 1.00 74.25 118 GLN A O 1
ATOM 1012 N N . ILE A 1 119 ? 0.156 1.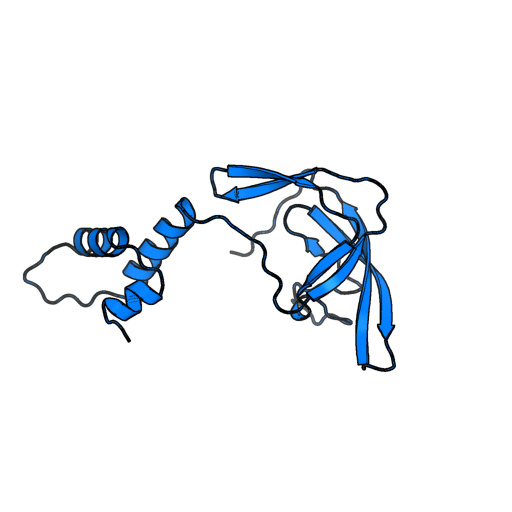851 10.151 1.00 75.19 119 ILE A N 1
ATOM 1013 C CA . ILE A 1 119 ? -0.438 2.208 11.459 1.00 75.19 119 ILE A CA 1
ATOM 1014 C C . ILE A 1 119 ? -0.130 1.161 12.539 1.00 75.19 119 ILE A C 1
ATOM 1016 O O . ILE A 1 119 ? 0.400 1.487 13.599 1.00 75.19 119 ILE A O 1
ATOM 1020 N N . GLY A 1 120 ? -0.431 -0.114 12.279 1.00 79.38 120 GLY A N 1
ATOM 1021 C CA . GLY A 1 120 ? -0.304 -1.169 13.288 1.00 79.38 120 GLY A CA 1
ATOM 1022 C C . GLY A 1 120 ? -1.420 -2.200 13.214 1.00 79.38 120 GLY A C 1
ATOM 1023 O O . GLY A 1 120 ? -2.139 -2.274 12.220 1.00 79.38 120 GLY A O 1
ATOM 1024 N N . ILE A 1 121 ? -1.529 -3.018 14.260 1.00 85.19 121 ILE A N 1
ATOM 1025 C CA . ILE A 1 121 ? -2.533 -4.083 14.354 1.00 85.19 121 ILE A CA 1
ATOM 1026 C C . ILE A 1 121 ? -3.771 -3.552 15.085 1.00 85.19 121 ILE A C 1
ATOM 1028 O O . ILE A 1 121 ? -3.663 -3.073 16.218 1.00 85.19 121 ILE A O 1
ATOM 1032 N N . ILE A 1 122 ? -4.933 -3.658 14.441 1.00 85.19 122 ILE A N 1
ATOM 1033 C CA . ILE A 1 122 ? -6.237 -3.254 14.973 1.00 85.19 122 ILE A CA 1
ATOM 1034 C C . ILE A 1 122 ? -7.108 -4.468 15.300 1.00 85.19 122 ILE A C 1
ATOM 1036 O O . ILE A 1 122 ? -7.058 -5.479 14.600 1.00 85.19 122 ILE A O 1
ATOM 1040 N N . LYS A 1 123 ? -7.925 -4.329 16.345 1.00 86.62 123 LYS A N 1
ATOM 1041 C CA . LYS A 1 123 ? -8.985 -5.260 16.746 1.00 86.62 123 LYS A CA 1
ATOM 1042 C C . LYS A 1 123 ? -10.318 -4.529 16.806 1.00 86.62 123 LYS A C 1
ATOM 1044 O O . LYS A 1 123 ? -10.364 -3.388 17.274 1.00 86.62 123 LYS A O 1
ATOM 1049 N N 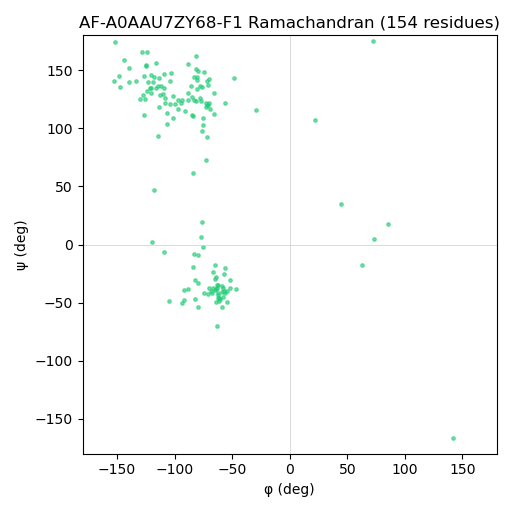. ILE A 1 124 ? -11.380 -5.186 16.353 1.00 88.06 124 ILE A N 1
ATOM 1050 C CA . ILE A 1 124 ? -12.745 -4.671 16.467 1.00 88.06 124 ILE A CA 1
ATOM 1051 C C . ILE A 1 124 ? -13.228 -4.849 17.906 1.00 88.06 124 ILE A C 1
ATOM 1053 O O . ILE A 1 124 ? -13.027 -5.895 18.515 1.00 88.06 124 ILE A O 1
ATOM 1057 N N . LEU A 1 125 ? -13.863 -3.810 18.439 1.00 87.31 125 LEU A N 1
ATOM 1058 C CA . LEU A 1 125 ? -14.546 -3.852 19.729 1.00 87.31 125 LEU A CA 1
ATOM 1059 C C . LEU A 1 125 ? -16.059 -3.906 19.550 1.00 87.31 125 LEU A C 1
ATOM 1061 O O . LEU A 1 125 ? -16.734 -4.713 20.173 1.00 87.31 125 LEU A O 1
ATOM 1065 N N . LYS A 1 126 ? -16.596 -3.016 18.713 1.00 86.88 126 LYS A N 1
ATOM 1066 C CA . LYS A 1 126 ? -18.039 -2.849 18.546 1.00 86.88 126 LYS A CA 1
ATOM 1067 C C . LYS A 1 126 ? -18.352 -2.437 17.124 1.00 86.88 126 LYS A C 1
ATOM 1069 O O . LYS A 1 126 ? -17.619 -1.645 16.531 1.00 86.88 126 LYS A O 1
ATOM 1074 N N . ILE A 1 127 ? -19.471 -2.913 16.600 1.00 86.94 127 ILE A N 1
ATOM 1075 C CA . ILE A 1 127 ? -19.983 -2.473 15.305 1.00 86.94 127 ILE A CA 1
ATOM 1076 C C . ILE A 1 127 ? -21.369 -1.888 15.501 1.00 86.94 127 ILE A C 1
ATOM 1078 O O . ILE A 1 127 ? -22.193 -2.436 16.228 1.00 86.94 127 ILE A O 1
ATOM 1082 N N . LYS A 1 128 ? -21.603 -0.732 14.879 1.00 85.56 128 LYS A N 1
ATOM 1083 C CA . LYS A 1 128 ? -22.909 -0.088 14.844 1.00 85.56 128 LYS A CA 1
ATOM 1084 C C . LYS A 1 128 ? -23.551 -0.354 13.489 1.00 85.56 128 LYS A C 1
ATOM 1086 O O . LYS A 1 128 ? -23.136 0.211 12.468 1.00 85.56 128 LYS A O 1
ATOM 1091 N N . TYR A 1 129 ? -24.572 -1.198 13.520 1.00 82.31 129 TYR A N 1
ATOM 1092 C CA . TYR A 1 129 ? -25.457 -1.460 12.395 1.00 82.31 129 TYR A CA 1
ATOM 1093 C C . TYR A 1 129 ? -26.535 -0.393 12.319 1.00 82.31 129 TYR A C 1
ATOM 1095 O O . TYR A 1 129 ? -26.982 0.126 13.341 1.00 82.31 129 TYR A O 1
ATOM 1103 N N . ASN A 1 130 ? -26.906 -0.032 11.095 1.00 80.38 130 ASN A N 1
ATOM 1104 C CA . ASN A 1 130 ? -28.062 0.807 10.855 1.00 80.38 130 ASN A CA 1
ATOM 1105 C C . ASN A 1 130 ? -29.171 -0.066 10.270 1.00 80.38 130 ASN A C 1
ATOM 1107 O O . ASN A 1 130 ? -29.099 -0.432 9.095 1.00 80.38 130 ASN A O 1
ATOM 1111 N N . PHE A 1 131 ? -30.159 -0.398 11.100 1.00 70.56 131 PHE A N 1
ATOM 1112 C CA . PHE A 1 131 ? -31.266 -1.289 10.740 1.00 70.56 131 PHE A CA 1
ATOM 1113 C C . PHE A 1 131 ? -32.066 -0.760 9.542 1.00 70.56 131 PHE A C 1
ATOM 1115 O O . PHE A 1 131 ? -32.414 -1.523 8.655 1.00 70.56 131 PHE A O 1
ATOM 1122 N N . LEU A 1 132 ? -32.224 0.561 9.425 1.00 72.81 132 LEU A N 1
ATOM 1123 C CA . LEU A 1 132 ? -32.998 1.196 8.349 1.00 72.81 132 LEU A CA 1
ATOM 1124 C C . LEU A 1 132 ? -32.402 1.033 6.941 1.00 72.81 132 LEU A C 1
ATOM 1126 O O . LEU A 1 132 ? -33.108 1.192 5.955 1.00 72.81 132 LEU A O 1
ATOM 1130 N N . LYS A 1 133 ? -31.090 0.792 6.818 1.00 69.06 133 LYS A N 1
ATOM 1131 C CA . LYS A 1 133 ? -30.398 0.743 5.512 1.00 69.06 133 LYS A CA 1
ATOM 1132 C C . LYS A 1 133 ? -29.744 -0.606 5.223 1.00 69.06 133 LYS A C 1
ATOM 1134 O O . LYS A 1 133 ? -29.031 -0.700 4.226 1.00 69.06 133 LYS A O 1
ATOM 1139 N N . ASN A 1 134 ? -29.892 -1.599 6.110 1.00 69.19 134 ASN A N 1
ATOM 1140 C CA . ASN A 1 134 ? -29.149 -2.869 6.074 1.00 69.19 134 ASN A CA 1
ATOM 1141 C C . ASN A 1 134 ? -27.641 -2.683 5.793 1.00 69.19 134 ASN A C 1
ATOM 1143 O O . ASN A 1 134 ? -26.996 -3.482 5.115 1.00 69.19 134 ASN A O 1
ATOM 1147 N N . LYS A 1 135 ? -27.055 -1.585 6.296 1.00 77.12 135 LYS A N 1
ATOM 1148 C CA . LYS A 1 135 ? -25.656 -1.201 6.051 1.00 77.12 135 LYS A CA 1
ATOM 1149 C C . LYS A 1 135 ? -24.921 -0.957 7.366 1.00 77.12 135 LYS A C 1
ATOM 1151 O O . LYS A 1 135 ? -25.466 -0.433 8.340 1.00 77.12 135 LYS A O 1
ATOM 1156 N N . ILE A 1 136 ? -23.641 -1.322 7.372 1.00 78.00 136 ILE A N 1
ATOM 1157 C CA . ILE A 1 136 ? -22.709 -1.018 8.461 1.00 78.00 136 ILE A CA 1
ATOM 1158 C C . ILE A 1 136 ? -22.378 0.469 8.398 1.00 78.00 136 ILE A C 1
ATOM 1160 O O . ILE A 1 136 ? -21.850 0.940 7.393 1.00 78.00 136 ILE A O 1
ATOM 1164 N N . ASN A 1 137 ? -22.651 1.202 9.477 1.00 81.00 137 ASN A N 1
ATOM 1165 C CA . ASN A 1 137 ? -22.354 2.632 9.526 1.00 81.00 137 ASN A CA 1
ATOM 1166 C C . ASN A 1 137 ? -20.963 2.908 10.104 1.00 81.00 137 ASN A C 1
ATOM 1168 O O . ASN A 1 137 ? -20.228 3.746 9.580 1.00 81.00 137 ASN A O 1
ATOM 1172 N N . LYS A 1 138 ? -20.631 2.285 11.243 1.00 84.56 138 LYS A N 1
ATOM 1173 C CA . LYS A 1 138 ? -19.411 2.598 12.003 1.00 84.56 138 LYS A CA 1
ATOM 1174 C C . LYS A 1 138 ? -18.858 1.360 12.693 1.00 84.56 138 LYS A C 1
ATOM 1176 O O . LYS A 1 138 ? -19.599 0.636 13.356 1.00 84.56 138 LYS A O 1
ATOM 1181 N N . ILE A 1 139 ? -17.547 1.185 12.600 1.00 87.75 139 ILE A N 1
ATOM 1182 C CA . ILE A 1 139 ? -16.801 0.153 13.321 1.00 87.75 139 ILE A CA 1
ATOM 1183 C C . ILE A 1 139 ? -15.903 0.845 14.347 1.00 87.75 139 ILE A C 1
ATOM 1185 O O . ILE A 1 139 ? -15.156 1.763 14.010 1.00 87.75 139 ILE A O 1
ATOM 1189 N N . TYR A 1 140 ? -15.978 0.411 15.600 1.00 89.88 140 TYR A N 1
ATOM 1190 C CA . TYR A 1 140 ? -15.107 0.865 16.677 1.00 89.88 140 TYR A CA 1
ATOM 1191 C C . TYR A 1 140 ? -13.970 -0.129 16.864 1.00 89.88 140 TYR A C 1
ATOM 1193 O O . TYR A 1 140 ? -14.200 -1.315 17.109 1.00 89.88 140 TYR A O 1
ATOM 1201 N N . CYS A 1 141 ? -12.743 0.374 16.779 1.00 86.88 141 CYS A N 1
ATOM 1202 C CA . CYS A 1 141 ? -11.530 -0.426 16.848 1.00 86.88 141 CYS A CA 1
ATOM 1203 C C . CYS A 1 141 ? -10.581 0.070 17.944 1.00 86.88 141 CYS A C 1
ATOM 1205 O O . CYS A 1 141 ? -10.519 1.261 18.266 1.00 86.88 141 CYS A O 1
ATOM 1207 N N . LYS A 1 142 ? -9.764 -0.854 18.458 1.00 87.00 142 LYS A N 1
ATOM 1208 C CA . LYS A 1 142 ? -8.622 -0.581 19.338 1.00 87.00 142 LYS A CA 1
ATOM 1209 C C . LYS A 1 142 ? -7.333 -1.056 18.676 1.00 87.00 142 LYS A C 1
ATOM 1211 O O . LYS A 1 142 ? -7.292 -2.116 18.056 1.00 87.00 142 LYS A O 1
ATOM 1216 N N . ILE A 1 143 ? -6.272 -0.265 18.808 1.00 82.75 143 ILE A N 1
ATOM 1217 C CA . ILE A 1 143 ? -4.925 -0.663 18.381 1.00 82.75 143 ILE A CA 1
ATOM 1218 C C . ILE A 1 143 ? -4.307 -1.494 19.509 1.00 82.75 143 ILE A C 1
ATOM 1220 O O . ILE A 1 143 ? -4.239 -1.009 20.636 1.00 82.75 143 ILE A O 1
ATOM 1224 N N . ILE A 1 144 ? -3.862 -2.718 19.207 1.00 79.00 144 ILE A N 1
ATOM 1225 C CA . ILE A 1 144 ? -3.249 -3.625 20.197 1.00 79.00 144 ILE A CA 1
ATOM 1226 C C . ILE A 1 144 ? -1.727 -3.477 20.207 1.00 79.00 144 ILE A C 1
ATOM 1228 O O . ILE A 1 144 ? -1.133 -3.305 21.264 1.00 79.00 144 ILE A O 1
ATOM 1232 N N . LYS A 1 145 ? -1.081 -3.532 19.034 1.00 68.56 145 LYS A N 1
ATOM 1233 C CA . LYS A 1 145 ? 0.380 -3.424 18.913 1.00 68.56 145 LYS A CA 1
ATOM 1234 C C . LYS A 1 145 ? 0.760 -2.318 17.939 1.00 68.56 145 LYS A C 1
ATOM 1236 O O . LYS A 1 145 ? 0.341 -2.318 16.775 1.00 68.56 145 LYS A O 1
ATOM 1241 N N . TYR A 1 146 ? 1.583 -1.397 18.432 1.00 60.94 146 TYR A N 1
ATOM 1242 C CA . TYR A 1 146 ? 2.325 -0.453 17.606 1.00 60.94 146 TYR A CA 1
ATOM 1243 C C . TYR A 1 146 ? 3.544 -1.156 17.023 1.00 60.94 146 TYR A C 1
ATOM 1245 O O . TYR A 1 146 ? 4.056 -2.115 17.592 1.00 60.94 146 TYR A O 1
ATOM 1253 N N . LYS A 1 147 ? 3.954 -0.729 15.834 1.00 49.50 147 LYS A N 1
ATOM 1254 C CA . LYS A 1 147 ? 4.896 -1.444 14.979 1.00 49.50 147 LYS A CA 1
ATOM 1255 C C . LYS A 1 147 ? 6.337 -1.376 15.519 1.00 49.50 147 LYS A C 1
ATOM 1257 O O . LYS A 1 147 ? 7.166 -0.733 14.897 1.00 49.50 147 LYS A O 1
ATOM 1262 N N . ASN A 1 148 ? 6.635 -2.090 16.603 1.00 36.12 148 ASN A N 1
ATOM 1263 C CA . ASN A 1 148 ? 7.998 -2.473 16.967 1.00 36.12 148 ASN A CA 1
ATOM 1264 C C . ASN A 1 148 ? 8.158 -3.974 16.687 1.00 36.12 148 ASN A C 1
ATOM 1266 O O . ASN A 1 148 ? 7.443 -4.790 17.257 1.00 36.12 148 ASN A O 1
ATOM 1270 N N . LYS A 1 149 ? 9.012 -4.260 15.689 1.00 39.25 149 LYS A N 1
ATOM 1271 C CA . LYS A 1 149 ? 9.572 -5.552 15.242 1.00 39.25 149 LYS A CA 1
ATOM 1272 C C . LYS A 1 149 ? 8.786 -6.818 15.634 1.00 39.25 149 LYS A C 1
ATOM 1274 O O . LYS A 1 149 ? 8.916 -7.256 16.759 1.00 39.25 149 LYS A O 1
ATOM 1279 N N . ILE A 1 150 ? 8.107 -7.469 14.681 1.00 31.67 150 ILE A N 1
ATOM 1280 C CA . ILE A 1 150 ? 7.986 -8.944 14.601 1.00 31.67 150 ILE A CA 1
ATOM 1281 C C . ILE A 1 150 ? 7.775 -9.338 13.125 1.00 31.67 150 ILE A C 1
ATOM 1283 O O . ILE A 1 150 ? 7.084 -8.633 12.382 1.00 31.67 150 ILE A O 1
ATOM 1287 N N . LYS A 1 151 ? 8.423 -10.453 12.749 1.00 30.03 151 LYS A N 1
ATOM 1288 C CA . LYS A 1 151 ? 8.453 -11.167 11.461 1.00 30.03 151 LYS A CA 1
ATOM 1289 C C . LYS A 1 151 ? 7.165 -11.015 10.644 1.00 30.03 151 LYS A C 1
ATOM 1291 O O . LYS A 1 151 ? 6.092 -11.468 11.035 1.00 30.03 151 LYS A O 1
ATOM 1296 N N . ILE A 1 152 ? 7.301 -10.383 9.482 1.00 28.27 152 ILE A N 1
ATOM 1297 C CA . ILE A 1 152 ? 6.300 -10.441 8.421 1.00 28.27 152 ILE A CA 1
ATOM 1298 C C . ILE A 1 152 ? 6.471 -11.825 7.802 1.00 28.27 152 ILE A C 1
ATOM 1300 O O . ILE A 1 152 ? 7.482 -12.072 7.156 1.00 28.27 152 ILE A O 1
ATOM 1304 N N . ILE A 1 153 ? 5.517 -12.726 8.028 1.00 24.72 153 ILE A N 1
ATOM 1305 C CA . ILE A 1 153 ? 5.386 -13.913 7.185 1.00 24.72 153 ILE A CA 1
ATOM 1306 C C . ILE A 1 153 ? 4.850 -13.391 5.853 1.00 24.72 153 ILE A C 1
ATOM 1308 O O . ILE A 1 153 ? 3.659 -13.129 5.692 1.00 24.72 153 ILE A O 1
ATOM 1312 N N . THR A 1 154 ? 5.780 -13.095 4.953 1.00 23.81 154 THR A N 1
ATOM 1313 C CA . THR A 1 154 ? 5.539 -12.980 3.521 1.00 23.81 154 THR A CA 1
ATOM 1314 C C . THR A 1 154 ? 5.161 -14.368 3.030 1.00 23.81 154 THR A C 1
ATOM 1316 O O . THR A 1 154 ? 5.989 -15.272 3.068 1.00 23.81 154 THR A O 1
ATOM 1319 N N . ILE A 1 155 ? 3.914 -14.546 2.608 1.00 26.84 155 ILE A N 1
ATOM 1320 C CA . ILE A 1 155 ? 3.610 -15.606 1.649 1.00 26.84 155 ILE A CA 1
ATOM 1321 C C . ILE A 1 155 ? 4.067 -15.044 0.302 1.00 26.84 155 ILE A C 1
ATOM 1323 O O . ILE A 1 155 ? 3.767 -13.882 0.005 1.00 26.84 155 ILE A O 1
ATOM 1327 N N . GLN A 1 156 ? 4.911 -15.831 -0.365 1.00 30.41 156 GLN A N 1
ATOM 1328 C CA . GLN A 1 156 ? 5.593 -15.547 -1.630 1.00 30.41 156 GLN A CA 1
ATOM 1329 C C . GLN A 1 156 ? 4.643 -15.045 -2.719 1.00 30.41 156 GLN A C 1
ATOM 1331 O O . GLN A 1 156 ? 3.466 -15.472 -2.725 1.00 30.41 156 GLN A O 1
#

Nearest PDB structures (foldseek):
  5bnz-assembly2_B  TM=8.302E-01  e=5.294E-08  Pseudomonas aeruginosa PAO1
  5zdl-assembly1_A  TM=7.608E-01  e=1.287E-07  Thermus thermophilus HB8
  2hz7-assembly1_A  TM=7.900E-01  e=2.429E-07  Deinococcus radiodurans
  5zdo-assembly1_A  TM=7.634E-01  e=1.768E-07  Thermus thermophilus HB8
  5zdk-assembly1_A  TM=7.647E-01  e=1.659E-07  Thermus thermophilus HB8

Secondary structure (DSSP, 8-state):
---HHHHHHTT--HHHHHHHHHHH---SS-----HHHHHHHHHHHHHHHPPP----SSEEEEEE------EEEEEEETTEEEEEEPPSEEEEEGGGB-SSPPTT--SBBTTB-EEETTTEEEEEEEEEEEGGGTEEEEEEEEEEE-S---------

pLDDT: mean 79.6, std 14.64, range [23.81, 93.31]

Mean predicted aligned error: 9.34 Å

Radius of gyration: 21.87 Å; Cα contacts (8 Å, |Δi|>4): 198; chains: 1; bounding box: 51×33×62 Å

Sequence (156 aa):
MLTIISLKNKGYSKNILFKFIKQIGFSKRNVNINLSLLNNLYKKSIDIKCLIVMVIDEPLKIIINNNKIKYINYKINKHKIKKIFYKKKLYINKYDFIFFKKKNIYKLSFDKNIRLKQIGIIKILKIKYNFLKNKINKIYCKIIKYKNKIKIITIQ

Foldseek 3Di:
DDDPVVCVVVVDDPVLVVVLDVVVDDDPDDDDDDCVSSVVSRCVVCLAPFFDDDDAPAWAKEFEPDPDWDWFFCPRHPPDTDTDIDDRIDTHHPVLADADDDPPDQHQYQVDWHQDPRAATKHWDDWDADPVPRDTHYTYIYHDDGDDDDDDPDPD

InterPro domains:
  IPR011035 Large ribosomal subunit protein bL25/Gln-tRNA synthetase, anti-codon-binding domain superfamily [SSF50715] (54-145)
  IPR020056 Large ribosomal subunit protein bL25/Gln-tRNA synthetase, N-terminal [G3DSA:2.40.240.10] (46-156)
  IPR020059 Glutamyl/glutaminyl-tRNA synthetase, class Ib, anti-codon binding domain [PF03950] (53-143)
  IPR020061 Glutamine-tRNA ligase, alpha-bundle domain superfamily [G3DSA:1.10.1160.10] (1-45)
  IPR050132 Glutamine/Glutamate--tRNA Ligase [PTHR43097] (1-145)

Organism: NCBI:txid3158569